Protein AF-A0A149TRJ4-F1 (afdb_monomer_lite)

InterPro domains:
  IPR038488 Integrase, DNA-binding domain superfamily [G3DSA:3.30.160.390] (27-97)

Foldseek 3Di:
DDDPPPPDFDDDDDDPDDPPPPPPDQDADALVCLVPDAADPAWGWRDHPVDPQWTWIQGNVRWIWTWGWDDDPNDIDIDTQGTAPDPVRPSNVVCNVVSHPD

Secondary structure (DSSP, 8-state):
-------------S-S--PPPTTS------HHHHHHPPP-SS-EEEE-SSSTTEEEEE-TTS-EEEEEEEEETTEEEEEEEEETT-TT-HHHHHHHHHTTT-

Radius of gyration: 13.99 Å; chains: 1; bounding box: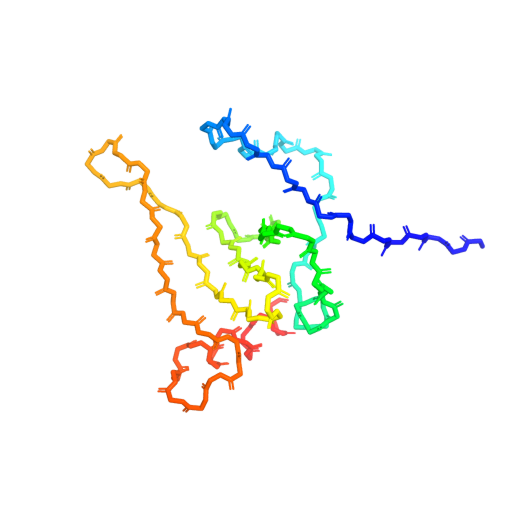 34×36×34 Å

Sequence (102 aa):
MQLSNRLRPVSHSSVSYVFPAMGASMAKLSKKIVTAAERAEKDYFLWDDRIPAFAVRVWPSSRKVYVFHYRAGGRMRRYTIGQHGSPTNLVSEKISAALLDY

Structure (mmCIF, N/CA/C/O backbone):
data_AF-A0A149TRJ4-F1
#
_entry.id   AF-A0A149TRJ4-F1
#
loop_
_atom_site.group_PDB
_atom_site.id
_atom_site.type_symbol
_atom_site.label_atom_id
_atom_site.label_alt_id
_atom_site.label_comp_id
_atom_site.label_asym_id
_atom_site.label_entity_id
_atom_site.label_seq_id
_atom_site.pdbx_PDB_ins_code
_atom_site.Cartn_x
_atom_site.Cartn_y
_atom_site.Cartn_z
_atom_site.occupancy
_atom_site.B_iso_or_equiv
_atom_site.auth_seq_id
_atom_site.auth_comp_id
_atom_site.auth_asym_id
_atom_site.auth_atom_id
_atom_site.pdbx_PDB_model_num
ATOM 1 N N . MET A 1 1 ? -6.406 -23.528 -23.319 1.00 33.41 1 MET A N 1
ATOM 2 C CA . MET A 1 1 ? -6.258 -22.136 -23.808 1.00 33.41 1 MET A CA 1
ATOM 3 C C . MET A 1 1 ? -6.151 -21.212 -22.600 1.00 33.41 1 MET A C 1
ATOM 5 O O . MET A 1 1 ? -7.136 -21.009 -21.906 1.00 33.41 1 MET A O 1
ATOM 9 N N . GLN A 1 2 ? -4.934 -20.780 -22.259 1.00 28.73 2 GLN A N 1
ATOM 10 C CA . GLN A 1 2 ? -4.630 -20.080 -21.005 1.00 28.73 2 GLN A CA 1
ATOM 11 C C . GLN A 1 2 ? -5.034 -18.596 -21.044 1.00 28.73 2 GLN A C 1
ATOM 13 O O . GLN A 1 2 ? -4.438 -17.800 -21.762 1.00 28.73 2 GLN A O 1
ATOM 18 N N . LEU A 1 3 ? -6.021 -18.261 -20.205 1.00 29.53 3 LEU A N 1
ATOM 19 C CA . LEU A 1 3 ? -6.077 -17.096 -19.310 1.00 29.53 3 LEU A CA 1
ATOM 20 C C . LEU A 1 3 ? -4.891 -16.115 -19.359 1.00 29.53 3 LEU A C 1
ATOM 22 O O . LEU A 1 3 ? -4.012 -16.214 -18.506 1.00 29.53 3 LEU A O 1
ATOM 26 N N . SER A 1 4 ? -4.861 -15.141 -20.274 1.00 31.83 4 SER A N 1
ATOM 27 C CA . SER A 1 4 ? -3.904 -14.030 -20.224 1.00 31.83 4 SER A CA 1
ATOM 28 C C . SER A 1 4 ? -4.241 -13.059 -19.078 1.00 31.83 4 SER A C 1
ATOM 30 O O . SER A 1 4 ? -4.813 -11.992 -19.305 1.00 31.83 4 SER A O 1
ATOM 32 N N . ASN A 1 5 ? -3.863 -13.401 -17.844 1.00 36.94 5 ASN A N 1
ATOM 33 C CA . ASN A 1 5 ? -3.866 -12.483 -16.697 1.00 36.94 5 ASN A CA 1
ATOM 34 C C . ASN A 1 5 ? -2.696 -11.489 -16.816 1.00 36.94 5 ASN A C 1
ATOM 36 O O . ASN A 1 5 ? -1.735 -11.522 -16.050 1.00 36.94 5 ASN A O 1
ATOM 40 N N . ARG A 1 6 ? -2.757 -10.595 -17.808 1.00 38.91 6 ARG A N 1
ATOM 41 C CA . ARG A 1 6 ? -1.908 -9.399 -17.826 1.00 38.91 6 ARG A CA 1
ATOM 42 C C . ARG A 1 6 ? -2.586 -8.360 -16.941 1.00 38.91 6 ARG A C 1
ATOM 44 O O . ARG A 1 6 ? -3.552 -7.732 -17.367 1.00 38.91 6 ARG A O 1
ATOM 51 N N . LEU A 1 7 ? -2.112 -8.228 -15.703 1.00 49.16 7 LEU A N 1
ATOM 52 C CA . LEU A 1 7 ? -2.556 -7.204 -14.756 1.00 49.16 7 LEU A CA 1
ATOM 53 C C . LEU A 1 7 ? -2.281 -5.824 -15.371 1.00 49.16 7 LEU A C 1
ATOM 55 O O . LEU A 1 7 ? -1.154 -5.334 -15.338 1.00 49.16 7 LEU A O 1
ATOM 59 N N . ARG A 1 8 ? -3.286 -5.225 -16.018 1.00 42.91 8 ARG A N 1
ATOM 60 C CA . ARG A 1 8 ? -3.141 -3.898 -16.622 1.00 42.91 8 AR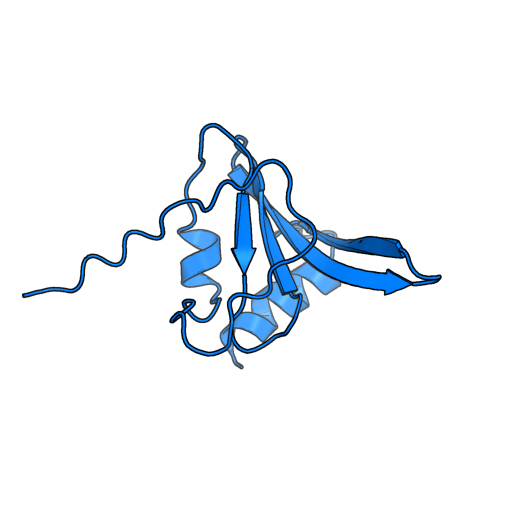G A CA 1
ATOM 61 C C . ARG A 1 8 ? -3.069 -2.841 -15.512 1.00 42.91 8 ARG A C 1
ATOM 63 O O . ARG A 1 8 ? -3.857 -2.916 -14.568 1.00 42.91 8 ARG A O 1
ATOM 70 N N . PRO A 1 9 ? -2.177 -1.842 -15.621 1.00 37.94 9 PRO A N 1
ATOM 71 C CA . PRO A 1 9 ? -2.134 -0.730 -14.686 1.00 37.94 9 PRO A CA 1
ATOM 72 C C . PRO A 1 9 ? -3.412 0.094 -14.839 1.00 37.94 9 PRO A C 1
ATOM 74 O O . PRO A 1 9 ? -3.695 0.655 -15.897 1.00 37.94 9 PRO A O 1
ATOM 77 N N . VAL A 1 10 ? -4.204 0.158 -13.774 1.00 52.41 10 VAL A N 1
ATOM 78 C CA . VAL A 1 10 ? -5.403 0.988 -13.740 1.00 52.41 10 VAL A CA 1
ATOM 79 C C . VAL A 1 10 ? -4.976 2.408 -13.350 1.00 52.41 10 VAL A C 1
ATOM 81 O O . VAL A 1 10 ? -4.829 2.724 -12.169 1.00 52.41 10 VAL A O 1
ATOM 84 N N . SER A 1 11 ? -4.711 3.257 -14.347 1.00 40.66 11 SER A N 1
ATOM 85 C CA . SER A 1 11 ? -4.442 4.686 -14.146 1.00 40.66 11 SER A CA 1
ATOM 86 C C . SER A 1 11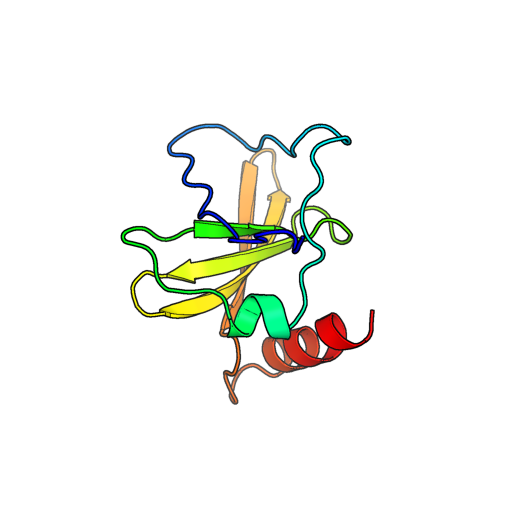 ? -5.760 5.460 -14.175 1.00 40.66 11 SER A C 1
ATOM 88 O O . SER A 1 11 ? -6.361 5.617 -15.232 1.00 40.66 11 SER A O 1
ATOM 90 N N . HIS A 1 12 ? -6.215 5.949 -13.019 1.00 42.91 12 HIS A N 1
ATOM 91 C CA . HIS A 1 12 ? -7.320 6.907 -12.942 1.00 42.91 12 HIS A CA 1
ATOM 92 C C . HIS A 1 12 ? -6.808 8.228 -12.372 1.00 42.91 12 HIS A C 1
ATOM 94 O O . HIS A 1 12 ? -6.651 8.394 -11.161 1.00 42.91 12 HIS A O 1
ATOM 100 N N . SER A 1 13 ? -6.553 9.184 -13.260 1.00 39.59 13 SER A N 1
ATOM 101 C CA . SER A 1 13 ? -6.521 10.600 -12.915 1.00 39.59 13 SER A CA 1
ATOM 102 C C . SER A 1 13 ? -7.950 11.066 -12.614 1.00 39.59 13 SER A C 1
ATOM 104 O O . SER A 1 13 ? -8.811 11.007 -13.484 1.00 39.59 13 SER A O 1
ATOM 106 N N . SER A 1 14 ? -8.170 11.535 -11.383 1.00 37.94 14 SER A N 1
ATOM 107 C CA . SER A 1 14 ? -9.336 12.321 -10.948 1.00 37.94 14 SER A CA 1
ATOM 108 C C . SER A 1 14 ? -10.701 11.624 -10.878 1.00 37.94 14 SER A C 1
ATOM 110 O O . SER A 1 14 ? -11.611 12.050 -11.569 1.00 37.94 14 SER A O 1
ATOM 112 N N . VAL A 1 15 ? -10.915 10.673 -9.956 1.00 36.44 15 VAL A N 1
ATOM 113 C CA . VAL A 1 15 ? -12.232 10.502 -9.296 1.00 36.44 15 VAL A CA 1
ATOM 114 C C . VAL A 1 15 ? -12.035 9.970 -7.875 1.00 36.44 15 VAL A C 1
ATOM 116 O O . VAL A 1 15 ? -11.301 9.011 -7.634 1.00 36.44 15 VAL A O 1
ATOM 119 N N . SER A 1 16 ? -12.707 10.610 -6.925 1.00 39.75 16 SER A N 1
ATOM 120 C CA . SER A 1 16 ? -12.923 10.167 -5.554 1.00 39.75 16 SER A CA 1
ATOM 121 C C . SER A 1 16 ? -13.377 8.708 -5.504 1.00 39.75 16 SER A C 1
ATOM 123 O O . SER A 1 16 ? -14.535 8.416 -5.753 1.00 39.75 16 SER A O 1
ATOM 125 N N . TYR A 1 17 ? -12.466 7.804 -5.153 1.00 47.69 17 TYR A N 1
ATOM 126 C CA . TYR A 1 17 ? -12.773 6.510 -4.546 1.00 47.69 17 TYR A CA 1
ATOM 127 C C . TYR A 1 17 ? -14.006 5.775 -5.084 1.00 47.69 17 TYR A C 1
ATOM 129 O O . TYR A 1 17 ? -14.979 5.555 -4.366 1.00 47.69 17 TYR A O 1
ATOM 137 N N . VAL A 1 18 ? -13.950 5.335 -6.336 1.00 45.91 18 VAL A N 1
ATOM 138 C CA . VAL A 1 18 ? -14.828 4.244 -6.752 1.00 45.91 18 VAL A CA 1
ATOM 139 C C . VAL A 1 18 ? -14.163 2.962 -6.256 1.00 45.91 18 VAL A C 1
ATOM 141 O O . VAL A 1 18 ? -13.243 2.449 -6.889 1.00 45.91 18 VAL A O 1
ATOM 144 N N . PHE A 1 19 ? -14.590 2.467 -5.086 1.00 49.44 19 PHE A N 1
ATOM 145 C CA . PHE A 1 19 ? -14.588 1.016 -4.874 1.00 49.44 19 PHE A CA 1
ATOM 146 C C . PHE A 1 19 ? -15.314 0.445 -6.095 1.00 49.44 19 PHE A C 1
ATOM 148 O O . PHE A 1 19 ? -16.456 0.858 -6.323 1.00 49.44 19 PHE A O 1
ATOM 155 N N . PRO A 1 20 ? -14.691 -0.412 -6.919 1.00 47.09 20 PRO A N 1
ATOM 156 C CA . PRO A 1 20 ? -15.431 -1.060 -7.987 1.00 47.09 20 PRO A CA 1
ATOM 157 C C . PRO A 1 20 ? -16.620 -1.754 -7.327 1.00 47.09 20 PRO A C 1
ATOM 159 O O . PRO A 1 20 ? -16.436 -2.465 -6.337 1.00 47.09 20 PRO A O 1
ATOM 162 N N . ALA A 1 21 ? -17.834 -1.476 -7.807 1.00 43.25 21 ALA A N 1
ATOM 163 C CA . ALA A 1 21 ? -19.030 -2.152 -7.329 1.00 43.25 21 ALA A CA 1
ATOM 164 C C . ALA A 1 21 ? -18.757 -3.664 -7.293 1.00 43.25 21 ALA A C 1
ATOM 166 O O . ALA A 1 21 ? -18.170 -4.208 -8.233 1.00 43.25 21 ALA A O 1
ATOM 167 N N . MET A 1 22 ? -19.125 -4.299 -6.177 1.00 40.44 22 MET A N 1
ATOM 168 C CA . MET A 1 22 ? -18.999 -5.738 -5.944 1.00 40.44 22 MET A CA 1
ATOM 169 C C . MET A 1 22 ? -19.480 -6.493 -7.194 1.00 40.44 22 MET A C 1
ATOM 171 O O . MET A 1 22 ? -20.672 -6.517 -7.480 1.00 40.44 22 MET A O 1
ATOM 175 N N . GLY A 1 23 ? -18.542 -7.020 -7.985 1.00 37.59 23 GLY A N 1
ATOM 176 C CA . GLY A 1 23 ? -18.829 -7.616 -9.294 1.00 37.59 23 GLY A CA 1
ATOM 177 C C . GLY A 1 23 ? -17.679 -7.534 -10.302 1.00 37.59 23 GLY A C 1
ATOM 178 O O . GLY A 1 23 ? -17.570 -8.400 -11.165 1.00 37.59 23 GLY A O 1
ATOM 179 N N . ALA A 1 24 ? -16.770 -6.559 -10.179 1.00 43.94 24 ALA A N 1
ATOM 180 C CA . ALA A 1 24 ? -15.522 -6.568 -10.945 1.00 43.94 24 ALA A CA 1
ATOM 181 C C . ALA A 1 24 ? -14.491 -7.466 -10.242 1.00 43.94 24 ALA A C 1
ATOM 183 O O . ALA A 1 24 ? -14.027 -7.148 -9.149 1.00 43.94 24 ALA A O 1
ATOM 184 N N . SER A 1 25 ? -14.143 -8.596 -10.859 1.00 40.97 25 SER A N 1
ATOM 185 C CA . SER A 1 25 ? -13.150 -9.558 -10.370 1.00 40.97 25 SER A CA 1
ATOM 186 C C . SE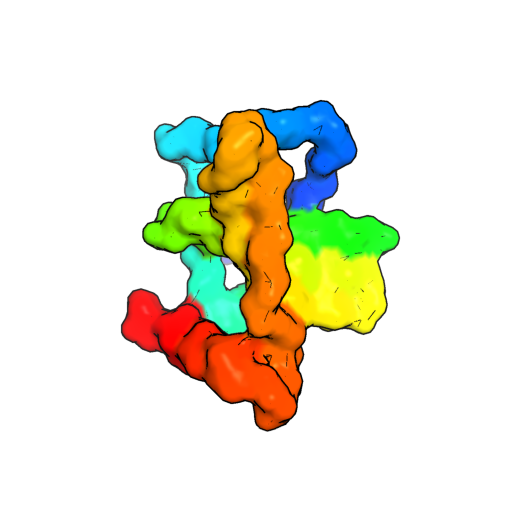R A 1 25 ? -11.762 -8.913 -10.252 1.00 40.97 25 SER A C 1
ATOM 188 O O . SER A 1 25 ? -10.989 -8.900 -11.213 1.00 40.97 25 SER A O 1
ATOM 190 N N . MET A 1 26 ? -11.444 -8.346 -9.089 1.00 56.53 26 MET A N 1
ATOM 191 C CA . MET A 1 26 ? -10.082 -7.942 -8.748 1.00 56.53 26 MET A CA 1
ATOM 192 C C . MET A 1 26 ? -9.295 -9.182 -8.323 1.00 56.53 26 MET A C 1
ATOM 194 O O . MET A 1 26 ? -9.824 -10.072 -7.667 1.00 56.53 26 MET A O 1
ATOM 198 N N . ALA A 1 27 ? -8.041 -9.282 -8.758 1.00 63.84 27 ALA A N 1
ATOM 199 C CA . ALA A 1 27 ? -7.192 -10.400 -8.375 1.00 63.84 27 ALA A CA 1
ATOM 200 C C . ALA A 1 27 ? -6.757 -10.229 -6.916 1.00 63.84 27 ALA A C 1
ATOM 202 O O . ALA A 1 27 ? -6.177 -9.197 -6.579 1.00 63.84 27 ALA A O 1
ATOM 203 N N . LYS A 1 28 ? -6.971 -11.263 -6.094 1.00 75.81 28 LYS A N 1
ATOM 204 C CA . LYS A 1 28 ? -6.398 -11.371 -4.748 1.00 75.81 28 LYS A CA 1
ATOM 205 C C . LYS A 1 28 ? -4.933 -10.976 -4.755 1.00 75.81 28 LYS A C 1
ATOM 207 O O . LYS A 1 28 ? -4.132 -11.598 -5.458 1.00 75.81 28 LYS A O 1
ATOM 212 N N . LEU A 1 29 ? -4.574 -9.977 -3.953 1.00 80.44 29 LEU A N 1
ATOM 213 C CA . LEU A 1 29 ? -3.190 -9.560 -3.846 1.00 80.44 29 LEU A CA 1
ATOM 214 C C . LEU A 1 29 ? -2.401 -10.672 -3.139 1.00 80.44 29 LEU A C 1
ATOM 216 O O . LEU A 1 29 ? -2.763 -11.147 -2.071 1.00 80.44 29 LEU A O 1
ATOM 220 N N . SER A 1 30 ? -1.312 -11.116 -3.755 1.00 81.38 30 SER A N 1
ATOM 221 C CA . SER A 1 30 ? -0.381 -12.084 -3.165 1.00 81.38 30 SER A CA 1
ATOM 222 C C . SER A 1 30 ? 1.042 -11.586 -3.363 1.00 81.38 30 SER A C 1
ATOM 224 O O . SER A 1 30 ? 1.296 -10.802 -4.284 1.00 81.38 30 SER A O 1
ATOM 226 N N . LYS A 1 31 ? 2.010 -12.062 -2.566 1.00 80.38 31 LYS A N 1
ATOM 227 C CA . LYS A 1 31 ? 3.424 -11.677 -2.765 1.00 80.38 31 LYS A CA 1
ATOM 228 C C . LYS A 1 31 ? 3.877 -11.919 -4.199 1.00 80.38 31 LYS A C 1
ATOM 230 O O . LYS A 1 31 ? 4.569 -11.076 -4.739 1.00 80.38 31 LYS A O 1
ATOM 235 N N . LYS A 1 32 ? 3.448 -13.013 -4.843 1.00 81.94 32 LYS A N 1
ATOM 236 C CA . LYS A 1 32 ? 3.798 -13.297 -6.246 1.00 81.94 32 LYS A CA 1
ATOM 237 C C . LYS A 1 32 ? 3.341 -12.175 -7.174 1.00 81.94 32 LYS A C 1
ATOM 239 O O . LYS A 1 32 ? 4.126 -11.728 -7.998 1.00 81.94 32 LYS A O 1
ATOM 244 N N . ILE A 1 33 ? 2.114 -11.689 -6.997 1.00 84.19 33 ILE A N 1
ATOM 245 C CA . ILE A 1 33 ? 1.567 -10.571 -7.775 1.00 84.19 33 ILE A CA 1
ATOM 246 C C . ILE A 1 33 ? 2.330 -9.279 -7.480 1.00 84.19 33 ILE A C 1
ATOM 248 O O . ILE A 1 33 ? 2.718 -8.574 -8.404 1.00 84.19 33 ILE A O 1
ATOM 252 N N . VAL A 1 34 ? 2.604 -8.986 -6.207 1.00 84.19 34 VAL A N 1
ATOM 253 C CA . VAL A 1 34 ? 3.352 -7.783 -5.811 1.00 84.19 34 VAL A CA 1
ATOM 254 C C . VAL A 1 34 ? 4.785 -7.819 -6.347 1.00 84.19 34 VAL A C 1
ATOM 256 O O . VAL A 1 34 ? 5.284 -6.822 -6.869 1.00 84.19 34 VAL A O 1
ATOM 259 N N . THR A 1 35 ? 5.458 -8.963 -6.274 1.00 82.81 35 THR A N 1
ATOM 260 C CA . THR A 1 35 ? 6.809 -9.154 -6.807 1.00 82.81 35 THR A CA 1
ATOM 261 C C . THR A 1 35 ? 6.810 -9.061 -8.332 1.00 82.81 35 THR A C 1
ATOM 263 O O . THR A 1 35 ? 7.624 -8.312 -8.868 1.00 82.81 35 THR A O 1
ATOM 266 N N . ALA A 1 36 ? 5.863 -9.713 -9.013 1.00 85.12 36 ALA A N 1
ATOM 267 C CA . ALA A 1 36 ? 5.724 -9.691 -10.471 1.00 85.12 36 ALA A CA 1
ATOM 268 C C . ALA A 1 36 ? 5.194 -8.360 -11.032 1.00 85.12 36 ALA A C 1
ATOM 270 O O . ALA A 1 36 ? 5.234 -8.157 -12.239 1.00 85.12 36 ALA A O 1
ATOM 271 N N . ALA A 1 37 ? 4.698 -7.453 -10.185 1.00 84.81 37 ALA A N 1
ATOM 272 C CA . ALA A 1 37 ? 4.215 -6.151 -10.622 1.00 84.81 37 ALA A CA 1
ATOM 273 C C . ALA A 1 37 ? 5.332 -5.356 -11.313 1.00 84.81 37 ALA A C 1
ATOM 275 O O . ALA A 1 37 ? 6.343 -5.005 -10.686 1.00 84.81 37 ALA A O 1
ATOM 276 N N . GLU A 1 38 ? 5.129 -5.076 -12.597 1.00 81.25 38 GLU A N 1
ATOM 277 C CA . GLU A 1 38 ? 6.081 -4.368 -13.445 1.00 81.25 38 GLU A CA 1
ATOM 278 C C . GLU A 1 38 ? 5.949 -2.849 -13.306 1.00 81.25 38 GLU A C 1
ATOM 280 O O . GLU A 1 38 ? 4.926 -2.310 -12.877 1.00 81.25 38 GLU A O 1
ATOM 285 N N . ARG A 1 39 ? 7.010 -2.132 -13.676 1.00 82.75 39 ARG A N 1
ATOM 286 C CA . ARG A 1 39 ? 6.969 -0.671 -13.777 1.00 82.75 39 ARG A CA 1
ATOM 287 C C . ARG A 1 39 ? 6.001 -0.247 -14.885 1.00 82.75 39 ARG A C 1
ATOM 289 O O . ARG A 1 39 ? 5.976 -0.848 -15.952 1.00 82.75 39 ARG A O 1
ATOM 296 N N . ALA A 1 40 ? 5.260 0.823 -14.640 1.00 82.88 40 ALA A N 1
ATOM 297 C CA . ALA A 1 40 ? 4.513 1.538 -15.667 1.00 82.88 40 ALA A CA 1
ATOM 298 C C . ALA A 1 40 ? 5.080 2.959 -15.802 1.00 82.88 40 ALA A C 1
ATOM 300 O O . ALA A 1 40 ? 5.834 3.415 -14.940 1.00 82.88 40 ALA A O 1
ATOM 301 N N . GLU A 1 41 ? 4.713 3.664 -16.872 1.00 80.06 41 GLU A N 1
ATOM 302 C CA . GLU A 1 41 ? 5.130 5.058 -17.109 1.00 80.06 41 GLU A CA 1
ATOM 303 C C . GLU A 1 41 ? 4.695 6.003 -15.979 1.00 80.06 41 GLU A C 1
ATOM 305 O O . GLU A 1 41 ? 5.364 6.991 -15.684 1.00 80.06 41 GLU A O 1
ATOM 310 N N . LYS A 1 42 ? 3.579 5.677 -15.319 1.00 84.38 42 LYS A N 1
ATOM 311 C CA . LYS A 1 42 ? 3.038 6.391 -14.161 1.00 84.38 42 LYS A CA 1
ATOM 312 C C . LYS A 1 42 ? 2.880 5.436 -12.990 1.00 84.38 42 LYS A C 1
ATOM 314 O O . LYS A 1 42 ? 2.783 4.222 -13.170 1.00 84.38 42 LYS A O 1
ATOM 319 N N . ASP A 1 43 ? 2.854 5.984 -11.783 1.00 86.69 43 ASP A N 1
ATOM 320 C CA . ASP A 1 43 ? 2.544 5.183 -10.613 1.00 86.69 43 ASP A CA 1
ATOM 321 C C . ASP A 1 43 ? 1.096 4.685 -10.655 1.00 86.69 43 ASP A C 1
ATOM 323 O O . ASP A 1 43 ? 0.191 5.349 -11.165 1.00 86.69 43 ASP A O 1
ATOM 327 N N . TYR A 1 44 ? 0.883 3.491 -10.116 1.00 85.75 44 TYR A N 1
ATOM 328 C CA . TYR A 1 44 ? -0.433 2.867 -10.064 1.00 85.75 44 TYR A CA 1
ATOM 329 C C . TYR A 1 44 ? -0.623 2.104 -8.755 1.00 85.75 44 TY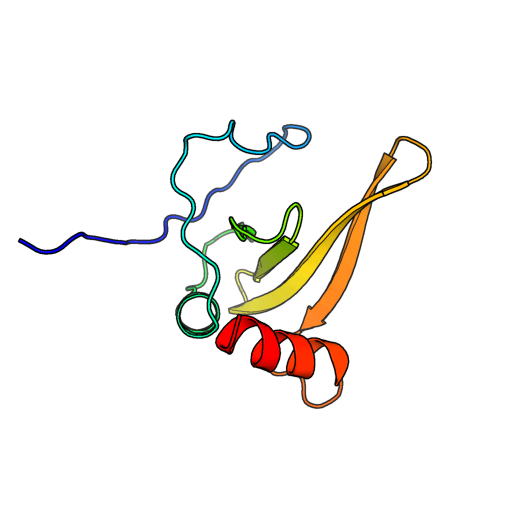R A C 1
ATOM 331 O O . TYR A 1 44 ? 0.327 1.857 -8.006 1.00 85.75 44 TYR A O 1
ATOM 339 N N . PHE A 1 45 ? -1.875 1.752 -8.469 1.00 86.31 45 PHE A N 1
ATOM 340 C CA . PHE A 1 45 ? -2.254 1.003 -7.277 1.00 86.31 45 PHE A CA 1
ATOM 341 C C . PHE A 1 45 ? -2.757 -0.381 -7.669 1.00 86.31 45 PHE A C 1
ATOM 343 O O . PHE A 1 45 ? -3.600 -0.517 -8.554 1.00 86.31 45 PHE A O 1
ATOM 350 N N . LEU A 1 46 ? -2.250 -1.395 -6.978 1.00 86.31 46 LEU A N 1
ATOM 351 C CA . LEU A 1 46 ? -2.791 -2.744 -6.988 1.00 86.31 46 LEU A CA 1
ATOM 352 C C . LEU A 1 46 ? -3.670 -2.910 -5.754 1.00 86.31 46 LEU A C 1
ATOM 354 O O . LEU A 1 46 ? -3.157 -2.872 -4.638 1.00 86.31 46 LEU A O 1
ATOM 358 N N . TRP A 1 47 ? -4.974 -3.047 -5.966 1.00 84.25 47 TRP A N 1
ATOM 359 C CA . TRP A 1 47 ? -5.966 -3.224 -4.907 1.00 84.25 47 TRP A CA 1
ATOM 360 C C . TRP A 1 47 ? -6.097 -4.690 -4.515 1.00 84.25 47 TRP A C 1
ATOM 362 O O . TRP A 1 47 ? -6.017 -5.567 -5.374 1.00 84.25 47 TRP A O 1
ATOM 372 N N . ASP A 1 48 ? -6.317 -4.924 -3.227 1.00 81.38 48 ASP A N 1
ATOM 373 C CA . ASP A 1 48 ? -6.720 -6.225 -2.704 1.00 81.38 48 ASP A CA 1
ATOM 374 C C . ASP A 1 48 ? -8.256 -6.330 -2.687 1.00 81.38 48 ASP A C 1
ATOM 376 O O . ASP A 1 48 ? -8.950 -5.357 -2.383 1.00 81.38 48 ASP A O 1
ATOM 380 N N . ASP A 1 49 ? -8.788 -7.494 -3.060 1.00 77.75 49 ASP A N 1
ATOM 381 C CA . ASP A 1 49 ? -10.225 -7.780 -3.126 1.00 77.75 49 ASP A CA 1
ATOM 382 C C . ASP A 1 49 ? -10.812 -8.249 -1.782 1.00 77.75 49 ASP A C 1
ATOM 384 O O . ASP A 1 49 ? -12.011 -8.093 -1.542 1.00 77.75 49 ASP A O 1
ATOM 388 N N . ARG A 1 50 ? -9.979 -8.794 -0.890 1.00 76.75 50 ARG A N 1
ATOM 389 C CA . ARG A 1 50 ? -10.343 -9.299 0.442 1.00 76.75 50 ARG A CA 1
ATOM 390 C C . ARG A 1 50 ? -10.151 -8.262 1.532 1.00 76.75 50 ARG A C 1
ATOM 392 O O . ARG A 1 50 ? -10.847 -8.325 2.543 1.00 76.75 50 ARG A O 1
ATOM 399 N N . ILE A 1 51 ? -9.207 -7.340 1.350 1.00 80.44 51 ILE A N 1
ATOM 400 C CA . ILE A 1 51 ? -8.889 -6.295 2.324 1.00 80.44 51 ILE A CA 1
ATOM 401 C C . ILE A 1 51 ? -9.351 -4.938 1.779 1.00 80.44 51 ILE A C 1
ATOM 403 O O . ILE A 1 51 ? -8.644 -4.299 0.990 1.00 80.44 51 ILE A O 1
ATOM 407 N N . PRO A 1 52 ? -10.522 -4.446 2.225 1.00 78.12 52 PRO A N 1
ATOM 408 C CA . PRO A 1 52 ? -11.041 -3.160 1.801 1.00 78.12 52 PRO A CA 1
ATOM 409 C C . PRO A 1 52 ? -10.027 -2.041 2.037 1.00 78.12 52 PRO A C 1
ATOM 411 O O . PRO A 1 52 ? -9.450 -1.907 3.115 1.00 78.12 52 PRO A O 1
ATOM 414 N N . ALA A 1 53 ? -9.850 -1.202 1.019 1.00 83.25 53 ALA A N 1
ATOM 415 C CA . ALA A 1 53 ? -9.010 -0.012 1.067 1.00 83.25 53 ALA A CA 1
ATOM 416 C C . ALA A 1 53 ? -7.508 -0.271 1.308 1.00 83.25 53 ALA A C 1
ATOM 418 O O . ALA A 1 53 ? -6.758 0.682 1.551 1.00 83.25 53 ALA A O 1
ATOM 419 N N . PHE A 1 54 ? -7.062 -1.519 1.146 1.00 86.00 54 PHE A N 1
ATOM 420 C CA . PHE A 1 54 ? -5.655 -1.888 1.088 1.00 86.00 54 PHE A CA 1
ATOM 421 C C . PHE A 1 54 ? -5.147 -1.947 -0.354 1.00 86.00 54 PHE A C 1
ATOM 423 O O . PHE A 1 54 ? -5.803 -2.496 -1.242 1.00 86.00 54 PHE A O 1
ATOM 430 N N . ALA A 1 55 ? -3.957 -1.393 -0.581 1.00 87.38 55 ALA A N 1
ATOM 431 C CA . ALA A 1 55 ? -3.300 -1.465 -1.875 1.00 87.38 55 ALA A CA 1
ATOM 432 C C . ALA A 1 55 ? -1.774 -1.464 -1.775 1.00 87.38 55 ALA A C 1
ATOM 434 O O . ALA A 1 55 ? -1.175 -0.994 -0.804 1.00 87.38 55 ALA A O 1
ATOM 435 N N . VAL A 1 56 ? -1.134 -1.904 -2.856 1.00 89.44 56 VAL A N 1
ATOM 436 C CA . VAL A 1 56 ? 0.282 -1.641 -3.122 1.00 89.44 56 VAL A CA 1
ATOM 437 C C . VAL A 1 56 ? 0.399 -0.553 -4.172 1.00 89.44 56 VAL A C 1
ATOM 439 O O . VAL A 1 56 ? -0.068 -0.708 -5.298 1.00 89.44 56 VAL A O 1
ATOM 442 N N . ARG A 1 57 ? 1.075 0.541 -3.822 1.00 90.62 57 ARG A N 1
ATOM 443 C CA . ARG A 1 57 ? 1.488 1.555 -4.792 1.00 90.62 57 ARG A CA 1
ATOM 444 C C . ARG A 1 57 ? 2.786 1.117 -5.451 1.00 90.62 57 ARG A C 1
ATOM 446 O O . ARG A 1 57 ? 3.787 0.923 -4.757 1.00 90.62 57 ARG A O 1
ATOM 453 N N . VAL A 1 58 ? 2.776 1.025 -6.772 1.00 89.94 58 VAL A N 1
ATOM 454 C CA . VAL A 1 58 ? 3.950 0.728 -7.593 1.00 89.94 58 VAL A CA 1
ATOM 455 C C . VAL A 1 58 ? 4.382 2.016 -8.280 1.00 89.94 58 VAL A C 1
ATOM 457 O O . VAL A 1 58 ? 3.599 2.641 -8.989 1.00 89.94 58 VAL A O 1
ATOM 460 N N . TRP A 1 59 ? 5.617 2.440 -8.037 1.00 90.12 59 TRP A N 1
ATOM 461 C CA . TRP A 1 59 ? 6.211 3.609 -8.679 1.00 90.12 59 TRP A CA 1
ATOM 462 C C . TRP A 1 59 ? 6.882 3.225 -10.008 1.00 90.12 59 TRP A C 1
ATOM 464 O O . TRP A 1 59 ? 7.345 2.089 -10.144 1.00 90.12 59 TRP A O 1
ATOM 474 N N . PRO A 1 60 ? 7.061 4.176 -10.948 1.00 87.56 60 PRO A N 1
ATOM 475 C CA . PRO A 1 60 ? 7.841 3.953 -12.171 1.00 87.56 60 PRO A CA 1
ATOM 476 C C . PRO A 1 60 ? 9.281 3.500 -11.897 1.00 87.56 60 PRO A C 1
ATOM 478 O O . PRO A 1 60 ? 9.863 2.730 -12.656 1.00 87.56 60 PRO A O 1
ATOM 481 N N . SER A 1 61 ? 9.836 3.909 -10.751 1.00 87.19 61 SER A N 1
ATOM 482 C CA . SER A 1 61 ? 11.146 3.484 -10.250 1.00 87.19 61 SER A CA 1
ATOM 483 C C . SER A 1 61 ? 11.180 2.052 -9.704 1.00 87.19 61 SER A C 1
ATOM 485 O O . SER A 1 61 ? 12.159 1.676 -9.068 1.00 87.19 61 SER A O 1
ATOM 487 N N . SER A 1 62 ? 10.119 1.260 -9.891 1.00 84.62 62 SER A N 1
ATOM 488 C CA . SER A 1 62 ? 9.910 -0.079 -9.315 1.00 84.62 62 SER A CA 1
ATOM 489 C C . SER A 1 62 ? 9.739 -0.125 -7.791 1.00 84.62 62 SER A C 1
ATOM 491 O O . SER A 1 62 ? 9.497 -1.194 -7.227 1.00 84.62 62 SER A O 1
ATOM 493 N N . ARG A 1 63 ? 9.789 1.027 -7.105 1.00 90.25 63 ARG A N 1
ATOM 494 C CA . ARG A 1 63 ? 9.517 1.108 -5.665 1.00 90.25 63 ARG A CA 1
ATOM 495 C C . ARG A 1 63 ? 8.074 0.688 -5.384 1.00 90.25 63 ARG A C 1
ATOM 497 O O . ARG A 1 63 ? 7.144 1.231 -5.975 1.00 90.25 63 ARG A O 1
ATOM 504 N N . LYS A 1 64 ? 7.891 -0.231 -4.438 1.00 90.19 64 LYS A N 1
ATOM 505 C CA . LYS A 1 64 ? 6.582 -0.763 -4.034 1.00 90.19 64 LYS A CA 1
ATOM 506 C C . LYS A 1 64 ? 6.328 -0.440 -2.573 1.00 90.19 64 LYS A C 1
ATOM 508 O O . LYS A 1 64 ? 7.201 -0.659 -1.736 1.00 90.19 64 LYS A O 1
ATOM 513 N N . VAL A 1 65 ? 5.158 0.108 -2.269 1.00 91.25 65 VAL A N 1
ATOM 514 C CA . VAL A 1 65 ? 4.809 0.564 -0.918 1.00 91.25 65 VAL A CA 1
ATOM 515 C C . VAL A 1 65 ? 3.401 0.112 -0.573 1.00 91.25 65 VAL A C 1
ATOM 517 O O . VAL A 1 65 ? 2.478 0.325 -1.357 1.00 91.25 65 VAL A O 1
ATOM 520 N N . TYR A 1 66 ? 3.240 -0.467 0.612 1.00 90.00 66 TYR A N 1
ATOM 521 C CA . TYR A 1 66 ? 1.935 -0.822 1.153 1.00 90.00 66 TYR A CA 1
ATOM 522 C C . TYR A 1 66 ? 1.226 0.416 1.685 1.00 90.00 66 TYR A C 1
ATOM 524 O O . TYR A 1 66 ? 1.801 1.195 2.458 1.00 90.00 66 TYR A O 1
ATOM 532 N N . VAL A 1 67 ? -0.024 0.595 1.274 1.00 90.56 67 VAL A N 1
ATOM 533 C CA . VAL A 1 67 ? -0.843 1.734 1.669 1.00 90.56 67 VAL A CA 1
ATOM 534 C C . VAL A 1 67 ? -2.228 1.278 2.104 1.00 90.56 67 VAL A C 1
ATOM 536 O O . VAL A 1 67 ? -2.834 0.398 1.498 1.00 90.56 67 VAL A O 1
ATOM 539 N N . PHE A 1 68 ? -2.741 1.939 3.134 1.00 88.38 68 PHE A N 1
ATOM 540 C CA . PHE A 1 68 ? -4.159 1.947 3.453 1.00 88.38 68 PHE A CA 1
ATOM 541 C C . PHE A 1 68 ? -4.730 3.300 3.109 1.00 88.38 68 PHE A C 1
ATOM 543 O O . PHE A 1 68 ? -4.142 4.344 3.402 1.00 88.38 68 PHE A O 1
ATOM 550 N N . HIS A 1 69 ? -5.902 3.302 2.512 1.00 86.62 69 HIS A N 1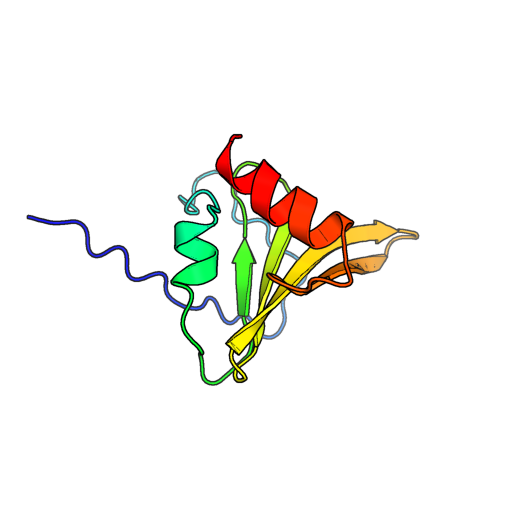
ATOM 551 C CA . HIS A 1 69 ? -6.679 4.515 2.391 1.00 86.62 69 HIS A CA 1
ATOM 552 C C . HIS A 1 69 ? -7.827 4.456 3.389 1.00 86.62 69 HIS A C 1
ATOM 554 O O . HIS A 1 69 ? -8.453 3.423 3.593 1.00 86.62 69 HIS A O 1
ATOM 560 N N . TYR A 1 70 ? -8.093 5.573 4.042 1.00 85.06 70 TYR A N 1
ATOM 561 C CA . TYR A 1 70 ? -9.084 5.636 5.104 1.00 85.06 70 TYR A CA 1
ATOM 562 C C . TYR A 1 70 ? -9.689 7.029 5.152 1.00 85.06 70 TYR A C 1
ATOM 564 O O . TYR A 1 70 ? -9.114 7.995 4.645 1.00 85.06 70 TYR A O 1
ATOM 572 N N . ARG A 1 71 ? -10.863 7.147 5.767 1.00 83.31 71 ARG A N 1
ATOM 573 C CA . ARG A 1 71 ? -11.487 8.445 6.021 1.00 83.31 71 ARG A CA 1
ATOM 574 C C . ARG A 1 71 ? -11.255 8.849 7.466 1.00 83.31 71 ARG A C 1
ATOM 576 O O . ARG A 1 71 ? -11.471 8.056 8.373 1.00 83.31 71 ARG A O 1
ATOM 583 N N . ALA A 1 72 ? -10.843 10.092 7.671 1.00 84.56 72 ALA A N 1
ATOM 584 C CA . ALA A 1 72 ? -10.758 10.696 8.994 1.00 84.56 72 ALA A CA 1
ATOM 585 C C . ALA A 1 72 ? -11.102 12.182 8.895 1.00 84.56 72 ALA A C 1
ATOM 587 O O . ALA A 1 72 ? -10.573 12.891 8.033 1.00 84.56 72 ALA A O 1
ATOM 588 N N . GLY A 1 73 ? -12.012 12.646 9.756 1.00 87.62 73 GLY A N 1
ATOM 589 C CA . GLY A 1 73 ? -12.499 14.030 9.735 1.00 87.62 73 GLY A CA 1
ATOM 590 C C . GLY A 1 73 ? -13.146 14.417 8.401 1.00 87.62 73 GLY A C 1
ATOM 591 O O . GLY A 1 73 ? -12.836 15.470 7.854 1.00 87.62 73 GLY A O 1
ATOM 592 N N . GLY A 1 74 ? -13.946 13.519 7.813 1.00 88.56 74 GLY A N 1
ATOM 593 C CA . GLY A 1 74 ? -14.636 13.749 6.535 1.00 88.56 74 GLY A CA 1
ATOM 594 C C . GLY A 1 74 ? -13.730 13.795 5.297 1.00 88.56 74 GLY A C 1
ATOM 595 O O . GLY A 1 74 ? -14.225 13.951 4.184 1.00 88.56 74 GLY A O 1
ATOM 596 N N . ARG A 1 75 ? -12.411 13.635 5.455 1.00 86.31 75 ARG A N 1
ATOM 597 C CA . ARG A 1 75 ? -11.444 13.676 4.352 1.00 86.31 75 ARG A CA 1
ATOM 598 C C . ARG A 1 75 ? -10.860 12.303 4.082 1.00 86.31 75 ARG A C 1
ATOM 600 O O . ARG A 1 75 ? -10.630 11.522 5.006 1.00 86.31 75 ARG A O 1
ATOM 607 N N . MET A 1 76 ? -10.574 12.042 2.810 1.00 83.44 76 MET A N 1
ATOM 608 C CA . MET A 1 76 ? -9.822 10.859 2.420 1.00 83.44 76 MET A CA 1
ATOM 609 C C . MET A 1 76 ? -8.346 11.057 2.736 1.00 83.44 76 MET A C 1
ATOM 611 O O . MET A 1 76 ? -7.756 12.081 2.389 1.00 83.44 76 MET A O 1
ATOM 615 N N . ARG A 1 77 ? -7.755 10.077 3.407 1.00 87.44 77 ARG A N 1
ATOM 616 C CA . ARG A 1 77 ? -6.349 10.061 3.792 1.00 87.44 77 ARG A CA 1
ATOM 617 C C . ARG A 1 77 ? -5.703 8.766 3.332 1.00 87.44 77 ARG A C 1
ATOM 619 O O . ARG A 1 77 ? -6.365 7.754 3.113 1.00 87.44 77 ARG A O 1
ATOM 626 N N . ARG A 1 78 ? -4.383 8.824 3.184 1.00 89.25 78 ARG A N 1
ATOM 627 C CA . ARG A 1 78 ? -3.531 7.688 2.850 1.00 89.25 78 ARG A CA 1
ATOM 628 C C . ARG A 1 78 ? -2.545 7.486 3.983 1.00 89.25 78 ARG A C 1
ATOM 630 O O . ARG A 1 78 ? -1.801 8.404 4.316 1.00 89.25 78 ARG A O 1
ATOM 637 N N . TYR A 1 79 ? -2.540 6.287 4.537 1.00 88.94 79 TYR A N 1
ATOM 638 C CA . TYR A 1 79 ? -1.536 5.825 5.470 1.00 88.94 79 TYR A CA 1
ATOM 639 C C . TYR A 1 79 ? -0.539 4.944 4.725 1.00 88.94 79 TYR A C 1
ATOM 641 O O . TYR A 1 79 ? -0.912 3.937 4.123 1.00 88.94 79 TYR A O 1
ATOM 649 N N . THR A 1 80 ? 0.728 5.344 4.740 1.00 90.81 80 THR A N 1
ATOM 650 C CA . THR A 1 80 ? 1.823 4.540 4.199 1.00 90.81 80 THR A CA 1
ATOM 651 C C . THR A 1 80 ? 2.338 3.635 5.301 1.00 90.81 80 THR A C 1
ATOM 653 O O . THR A 1 80 ? 2.824 4.129 6.312 1.00 90.81 80 THR A O 1
ATOM 656 N N . ILE A 1 81 ? 2.260 2.324 5.091 1.00 89.38 81 ILE A N 1
ATOM 657 C CA . ILE A 1 81 ? 2.736 1.348 6.074 1.00 89.38 81 ILE A CA 1
ATOM 658 C C . ILE A 1 81 ? 4.245 1.150 5.924 1.00 89.38 81 ILE A C 1
ATOM 660 O O . ILE A 1 81 ? 4.994 1.182 6.899 1.00 89.38 81 ILE A O 1
ATOM 664 N N . GLY A 1 82 ? 4.697 1.020 4.675 1.00 88.62 82 GLY A N 1
ATOM 665 C CA . GLY A 1 82 ? 6.110 1.050 4.326 1.00 88.62 82 GLY A CA 1
ATOM 666 C C . GLY A 1 82 ? 6.448 0.287 3.053 1.00 88.62 82 GLY A C 1
ATOM 667 O O . GLY A 1 82 ? 5.575 -0.178 2.313 1.00 88.62 82 GLY A O 1
ATOM 668 N N . GLN A 1 83 ? 7.742 0.262 2.748 1.00 90.50 83 GLN A N 1
ATOM 669 C CA . GLN A 1 83 ? 8.267 -0.257 1.493 1.00 90.50 83 GLN A CA 1
ATOM 670 C C . GLN A 1 83 ? 8.367 -1.785 1.523 1.00 90.50 83 GLN A C 1
ATOM 672 O O . GLN A 1 83 ? 8.865 -2.375 2.481 1.00 90.50 83 GLN A O 1
ATOM 677 N N . HIS A 1 84 ? 7.931 -2.413 0.434 1.00 86.00 84 HIS A N 1
ATOM 678 C CA . HIS A 1 84 ? 8.081 -3.846 0.220 1.00 86.00 84 HIS A CA 1
ATOM 679 C C . HIS A 1 84 ? 9.567 -4.240 0.227 1.00 86.00 84 HIS A C 1
ATOM 681 O O . HIS A 1 84 ? 10.360 -3.634 -0.497 1.00 86.00 84 HIS A O 1
ATOM 687 N N . GLY A 1 85 ? 9.931 -5.246 1.030 1.00 80.81 85 GLY A N 1
ATOM 688 C CA . GLY A 1 85 ? 11.306 -5.742 1.152 1.00 80.81 85 GLY A CA 1
ATOM 689 C C . GLY A 1 85 ? 12.261 -4.803 1.897 1.00 80.81 85 GLY A C 1
ATOM 690 O O . GLY A 1 85 ? 13.473 -4.948 1.773 1.00 80.81 85 GLY A O 1
ATOM 691 N N . SER A 1 86 ? 11.747 -3.814 2.639 1.00 79.38 86 SER A N 1
ATOM 692 C CA . SER A 1 86 ? 12.591 -2.966 3.484 1.00 79.38 86 SER A CA 1
ATOM 693 C C . SER A 1 86 ? 12.990 -3.717 4.762 1.00 79.38 86 SER A C 1
ATOM 695 O O . SER A 1 86 ? 12.108 -4.005 5.572 1.00 79.38 86 SER A O 1
ATOM 697 N N . PRO A 1 87 ? 14.290 -3.970 5.008 1.00 69.44 87 PRO A N 1
ATOM 698 C CA . PRO A 1 87 ? 14.743 -4.652 6.225 1.00 69.44 87 PRO A CA 1
ATOM 699 C C . PRO A 1 87 ? 14.530 -3.802 7.487 1.00 69.44 87 PRO A C 1
ATOM 701 O O . PRO A 1 87 ? 14.475 -4.323 8.595 1.00 69.44 87 PRO A O 1
ATOM 704 N N . THR A 1 88 ? 14.385 -2.485 7.328 1.00 71.75 88 THR A N 1
ATOM 705 C CA . THR A 1 88 ? 14.191 -1.539 8.433 1.00 71.75 88 THR A CA 1
ATOM 706 C C . THR A 1 88 ? 12.737 -1.484 8.903 1.00 71.75 88 THR A C 1
ATOM 708 O O . THR A 1 88 ? 12.472 -1.137 10.051 1.00 71.75 88 THR A O 1
ATOM 711 N N . ASN A 1 89 ? 11.769 -1.817 8.041 1.00 76.81 89 ASN A N 1
ATOM 712 C CA . ASN A 1 89 ? 10.350 -1.702 8.370 1.00 76.81 89 ASN A CA 1
ATOM 713 C C . ASN A 1 89 ? 9.738 -3.078 8.660 1.00 76.81 89 ASN A C 1
ATOM 715 O O . ASN A 1 89 ? 9.159 -3.727 7.786 1.00 76.81 89 ASN A O 1
ATOM 719 N N . LEU A 1 90 ? 9.822 -3.484 9.930 1.00 76.38 90 LEU A N 1
ATOM 720 C CA . LEU A 1 90 ? 9.289 -4.760 10.420 1.00 76.38 90 LEU A CA 1
ATOM 721 C C . LEU A 1 90 ? 7.794 -4.943 10.125 1.00 76.38 90 LEU A C 1
ATOM 723 O O . LEU A 1 90 ? 7.355 -6.061 9.877 1.00 76.38 90 LEU A O 1
ATOM 727 N N . VAL A 1 91 ? 6.999 -3.868 10.136 1.00 80.38 91 VAL A N 1
ATOM 728 C CA . VAL A 1 91 ? 5.558 -3.949 9.841 1.00 80.38 91 VAL A CA 1
ATOM 729 C C . VAL A 1 91 ? 5.332 -4.293 8.370 1.00 80.38 91 VAL A C 1
ATOM 731 O O . VAL A 1 91 ? 4.491 -5.128 8.053 1.00 80.38 91 VAL A O 1
ATOM 734 N N . SER A 1 92 ? 6.112 -3.701 7.468 1.00 75.88 92 SER A N 1
ATOM 735 C CA . SER A 1 92 ? 6.024 -3.976 6.029 1.00 75.88 92 SER A CA 1
ATOM 736 C C . SER A 1 92 ? 6.446 -5.396 5.690 1.00 75.88 92 SER A C 1
ATOM 738 O O . SER A 1 92 ? 5.839 -6.013 4.816 1.00 75.88 92 SER A O 1
ATOM 740 N N . GLU A 1 93 ? 7.446 -5.923 6.393 1.00 80.19 93 GLU A N 1
ATOM 741 C CA . GLU A 1 93 ? 7.862 -7.310 6.219 1.00 80.19 93 GLU A CA 1
ATOM 742 C C . GLU A 1 93 ? 6.853 -8.290 6.816 1.00 80.19 93 GLU A C 1
ATOM 744 O O . GLU A 1 93 ? 6.499 -9.277 6.183 1.00 80.19 93 GLU A O 1
ATOM 749 N N . LYS A 1 94 ? 6.269 -7.976 7.976 1.00 78.06 94 LYS A N 1
ATOM 750 C CA . LYS A 1 94 ? 5.151 -8.765 8.510 1.00 78.06 94 LYS A CA 1
ATOM 751 C C . LYS A 1 94 ? 3.950 -8.770 7.572 1.00 78.06 94 LYS A C 1
ATOM 753 O O . LYS A 1 94 ? 3.316 -9.802 7.434 1.00 78.06 94 LYS A O 1
ATOM 758 N N . ILE A 1 95 ? 3.644 -7.659 6.905 1.00 78.75 95 ILE A N 1
ATOM 759 C CA . ILE A 1 95 ? 2.579 -7.604 5.894 1.00 78.75 95 ILE A CA 1
ATOM 760 C C . ILE A 1 95 ? 2.968 -8.398 4.649 1.00 78.75 95 ILE A C 1
ATOM 762 O O . ILE A 1 95 ? 2.134 -9.117 4.111 1.00 78.75 95 ILE A O 1
ATOM 766 N N . SER A 1 96 ? 4.225 -8.313 4.203 1.00 70.25 96 SER A N 1
ATOM 767 C CA . SER A 1 96 ? 4.714 -9.114 3.076 1.00 70.25 96 SER A CA 1
ATOM 768 C C . SER A 1 96 ? 4.605 -10.616 3.365 1.00 70.25 96 SER A C 1
ATOM 770 O O . SER A 1 96 ? 4.223 -11.368 2.470 1.00 70.25 96 SER A O 1
ATOM 772 N N . ALA A 1 97 ? 4.881 -11.020 4.608 1.00 73.69 97 ALA A N 1
ATOM 773 C CA . ALA A 1 97 ? 4.746 -12.380 5.110 1.00 73.69 97 ALA A CA 1
ATOM 774 C C . ALA A 1 97 ? 3.281 -12.785 5.342 1.00 73.69 97 ALA A C 1
ATOM 776 O O . ALA A 1 97 ? 2.885 -13.865 4.947 1.00 73.69 97 ALA A O 1
ATOM 777 N N . ALA A 1 98 ? 2.438 -11.926 5.914 1.00 71.69 98 ALA A N 1
ATOM 778 C CA . ALA A 1 98 ? 1.046 -12.263 6.222 1.00 71.69 98 ALA A CA 1
ATOM 779 C C . ALA A 1 98 ? 0.143 -12.286 4.977 1.00 71.69 98 ALA A C 1
ATOM 781 O O . ALA A 1 98 ? -0.739 -13.134 4.873 1.00 71.69 98 ALA A O 1
ATOM 782 N N . LEU A 1 99 ? 0.387 -11.412 3.989 1.00 66.88 99 LEU A N 1
ATOM 783 C CA . LEU A 1 99 ? -0.306 -11.441 2.688 1.00 66.88 99 LEU A CA 1
ATOM 784 C C . LEU A 1 99 ? -0.007 -12.711 1.869 1.00 66.88 99 LEU A C 1
ATOM 786 O O . LEU A 1 99 ? -0.568 -12.895 0.788 1.00 66.88 99 LEU A O 1
ATOM 790 N N . LEU A 1 100 ? 0.911 -13.564 2.331 1.00 59.62 100 LEU A N 1
ATOM 791 C CA . LEU A 1 100 ? 1.219 -14.853 1.712 1.00 59.62 100 LEU A CA 1
ATOM 792 C C . LEU A 1 100 ? 0.380 -16.007 2.238 1.00 59.62 100 LEU A C 1
ATOM 794 O O . LEU A 1 100 ? 0.202 -16.969 1.494 1.00 59.62 100 LEU A O 1
ATOM 798 N N . ASP A 1 101 ? -0.140 -15.883 3.457 1.00 54.28 101 ASP A N 1
ATOM 799 C CA . ASP A 1 101 ? -0.702 -17.011 4.201 1.00 54.28 101 ASP A CA 1
ATOM 800 C C . ASP A 1 101 ? -2.196 -16.832 4.537 1.00 54.28 101 ASP A C 1
ATOM 802 O O . ASP A 1 101 ? -2.816 -17.738 5.091 1.00 54.28 101 ASP A O 1
ATOM 806 N N . TYR A 1 102 ? -2.787 -15.680 4.191 1.00 51.09 102 TYR A N 1
ATOM 807 C CA . TYR A 1 102 ? -4.232 -15.412 4.299 1.00 51.09 102 TYR A CA 1
ATOM 808 C C . TYR A 1 102 ? -5.043 -16.028 3.146 1.00 51.09 102 TYR A C 1
ATOM 810 O O . TYR A 1 102 ? -4.491 -16.175 2.032 1.00 51.09 102 TYR A O 1
#

pLDDT: mean 71.57, std 19.37, range [28.73, 91.25]

Organism: NCBI:txid104102